Protein AF-A0A2E4HLW3-F1 (afdb_monomer_lite)

Secondary structure (DSSP, 8-state):
-HHHHHHHHHHHHHHHHHHHHHHHH-GGGHHHHHHHHHHHHHHHHHHHHHHHHHS---S---S-S--

Structure (mmCIF, N/CA/C/O backbone):
data_AF-A0A2E4HLW3-F1
#
_entry.id   AF-A0A2E4HLW3-F1
#
loop_
_atom_site.group_PDB
_atom_site.id
_atom_site.type_symbol
_atom_site.label_atom_id
_atom_site.label_alt_id
_atom_site.label_comp_id
_atom_site.label_asym_id
_atom_site.label_entity_id
_atom_site.label_seq_id
_atom_site.pdbx_PDB_ins_code
_atom_site.Cartn_x
_atom_site.Cartn_y
_atom_site.Cartn_z
_atom_site.occupancy
_atom_site.B_iso_or_equiv
_atom_site.auth_seq_id
_atom_site.auth_comp_id
_atom_site.auth_asym_id
_atom_site.auth_atom_id
_atom_site.pdbx_PDB_model_num
ATOM 1 N N . MET A 1 1 ? -7.859 3.438 17.835 1.00 55.94 1 MET A N 1
ATOM 2 C CA . MET A 1 1 ? -8.271 2.511 16.751 1.00 55.94 1 MET A CA 1
ATOM 3 C C . MET A 1 1 ? -8.442 3.202 15.393 1.00 55.94 1 MET A C 1
ATOM 5 O O . MET A 1 1 ? -7.827 2.742 14.442 1.00 55.94 1 MET A O 1
ATOM 9 N N . TYR A 1 2 ? -9.145 4.338 15.283 1.00 63.16 2 TYR A N 1
ATOM 10 C CA . TYR A 1 2 ? -9.262 5.092 14.015 1.00 63.16 2 TYR A CA 1
ATOM 11 C C . TYR A 1 2 ? -7.936 5.569 13.405 1.00 63.16 2 TYR A C 1
ATOM 13 O O . TYR A 1 2 ? -7.777 5.547 12.187 1.00 63.16 2 TYR A O 1
ATOM 21 N N . LEU A 1 3 ? -6.972 5.962 14.246 1.00 72.00 3 LEU A N 1
ATOM 22 C CA . LEU A 1 3 ? -5.649 6.414 13.807 1.00 72.00 3 LEU A CA 1
ATOM 23 C C . LEU A 1 3 ? -4.921 5.335 12.990 1.00 72.00 3 LEU A C 1
ATOM 25 O O . LEU A 1 3 ? -4.381 5.626 11.932 1.00 72.00 3 LEU A O 1
ATOM 29 N N . PHE A 1 4 ? -4.986 4.079 13.441 1.00 73.19 4 PHE A N 1
ATOM 30 C CA . PHE A 1 4 ? -4.318 2.954 12.789 1.00 73.19 4 PHE A CA 1
ATOM 31 C C . PHE A 1 4 ? -4.879 2.690 11.386 1.00 73.19 4 PHE A C 1
ATOM 33 O O . PHE A 1 4 ? -4.114 2.554 10.437 1.00 73.19 4 PHE A O 1
ATOM 40 N N . SER A 1 5 ? -6.208 2.718 11.217 1.00 68.88 5 SER A N 1
ATOM 41 C CA . SER A 1 5 ? -6.814 2.558 9.888 1.00 68.88 5 SER A CA 1
ATOM 42 C C . SER A 1 5 ? -6.508 3.726 8.950 1.00 68.88 5 SER A C 1
ATOM 44 O O . SER A 1 5 ? -6.347 3.511 7.751 1.00 68.88 5 SER A O 1
ATOM 46 N N . ARG A 1 6 ? -6.428 4.960 9.463 1.00 73.25 6 ARG A N 1
ATOM 47 C CA . ARG A 1 6 ? -6.044 6.117 8.638 1.00 73.25 6 ARG A CA 1
ATOM 48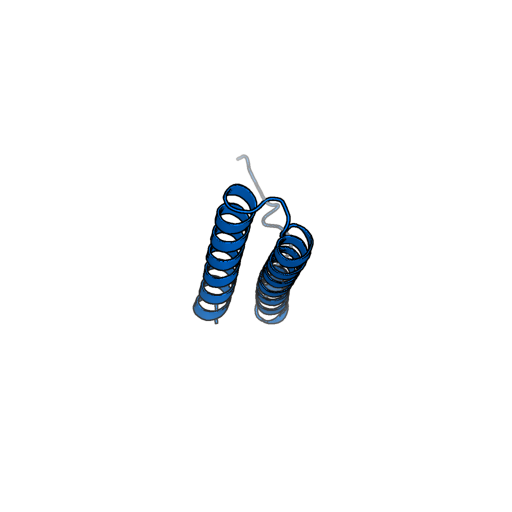 C C . ARG A 1 6 ? -4.588 6.021 8.197 1.00 73.25 6 ARG A C 1
ATOM 50 O O . ARG A 1 6 ? -4.308 6.296 7.038 1.00 73.25 6 ARG A O 1
ATOM 57 N N . ILE A 1 7 ? -3.694 5.577 9.082 1.00 85.19 7 ILE A N 1
ATOM 58 C CA . ILE A 1 7 ? -2.287 5.325 8.750 1.00 85.19 7 ILE A CA 1
ATOM 59 C C . ILE A 1 7 ? -2.182 4.242 7.669 1.00 85.19 7 ILE A C 1
ATOM 61 O O . ILE A 1 7 ? -1.486 4.452 6.682 1.00 85.19 7 ILE A O 1
ATOM 65 N N . LEU A 1 8 ? -2.925 3.135 7.790 1.00 79.19 8 LEU A N 1
ATOM 66 C CA . LEU A 1 8 ? -2.931 2.068 6.779 1.00 79.19 8 LEU A CA 1
ATOM 67 C C . LEU A 1 8 ? -3.396 2.569 5.400 1.00 79.19 8 LEU A C 1
ATOM 69 O O . LEU A 1 8 ? -2.781 2.251 4.385 1.00 79.19 8 LEU A O 1
ATOM 73 N N . GLN A 1 9 ? -4.455 3.386 5.367 1.00 79.56 9 GLN A N 1
ATOM 74 C CA . GLN A 1 9 ? -4.954 3.998 4.129 1.00 79.56 9 GLN A CA 1
ATOM 75 C C . GLN A 1 9 ? -3.953 5.007 3.543 1.00 79.56 9 GLN A C 1
ATOM 77 O O . GLN A 1 9 ? -3.809 5.083 2.325 1.00 79.56 9 GLN A O 1
ATOM 82 N N . PHE A 1 10 ? -3.221 5.741 4.388 1.00 82.69 10 PHE A N 1
ATOM 83 C CA . PHE A 1 10 ? -2.183 6.680 3.953 1.00 82.69 10 PHE A CA 1
ATOM 84 C C . PHE A 1 10 ? -0.980 5.953 3.339 1.00 82.69 10 PHE A C 1
ATOM 86 O O . PHE A 1 10 ? -0.497 6.346 2.281 1.00 82.69 10 PHE A O 1
ATOM 93 N N . ILE A 1 11 ? -0.545 4.848 3.954 1.00 84.69 11 ILE A N 1
ATOM 94 C CA . ILE A 1 11 ? 0.519 3.987 3.421 1.00 84.69 11 ILE A CA 1
ATOM 95 C C . ILE A 1 11 ? 0.099 3.402 2.068 1.00 84.69 11 ILE A C 1
ATOM 97 O O . ILE A 1 11 ? 0.866 3.486 1.114 1.00 84.69 11 ILE A O 1
ATOM 101 N N . ALA A 1 12 ? -1.131 2.888 1.953 1.00 82.81 12 ALA A N 1
ATOM 102 C CA . ALA A 1 12 ? -1.655 2.365 0.689 1.00 82.81 12 ALA A CA 1
ATOM 103 C C . ALA A 1 12 ? -1.683 3.430 -0.425 1.00 82.81 12 ALA A C 1
ATOM 105 O O . ALA A 1 12 ? -1.399 3.131 -1.584 1.00 82.81 12 ALA A O 1
ATOM 106 N N . MET A 1 13 ? -1.998 4.682 -0.079 1.00 84.94 13 MET A N 1
ATOM 107 C CA . MET A 1 13 ? -2.005 5.797 -1.028 1.00 84.94 13 MET A CA 1
ATOM 108 C C . MET A 1 13 ? -0.591 6.172 -1.489 1.00 84.94 13 MET A C 1
ATOM 110 O O . MET A 1 13 ? -0.383 6.387 -2.681 1.00 84.94 13 MET A O 1
ATOM 114 N N . ILE A 1 14 ? 0.386 6.196 -0.575 1.00 86.06 14 ILE A N 1
ATOM 115 C CA . ILE A 1 14 ? 1.798 6.428 -0.919 1.00 86.06 14 ILE A CA 1
ATOM 116 C C . ILE A 1 14 ? 2.317 5.313 -1.833 1.00 86.06 14 ILE A C 1
ATOM 118 O O . ILE A 1 14 ? 2.922 5.610 -2.860 1.00 86.06 14 ILE A O 1
ATOM 122 N N . ASP A 1 15 ? 2.043 4.051 -1.499 1.00 83.19 15 ASP A N 1
ATOM 123 C CA . ASP A 1 15 ? 2.477 2.887 -2.281 1.00 83.19 15 ASP A CA 1
ATOM 124 C C . ASP A 1 15 ? 1.916 2.925 -3.716 1.00 83.19 15 ASP A C 1
ATOM 126 O O . ASP A 1 15 ? 2.647 2.751 -4.692 1.00 83.19 15 ASP A O 1
ATOM 130 N N . CYS A 1 16 ? 0.642 3.309 -3.859 1.00 82.38 16 CYS A N 1
ATOM 131 C CA . CYS A 1 16 ? 0.003 3.525 -5.157 1.00 82.38 16 CYS A CA 1
ATOM 132 C C . CYS A 1 16 ? 0.657 4.668 -5.959 1.00 82.38 16 CYS A C 1
ATOM 134 O O . CYS A 1 16 ? 0.933 4.511 -7.151 1.00 82.38 16 CYS A O 1
ATOM 136 N N . CYS A 1 17 ? 0.964 5.802 -5.318 1.00 83.81 17 CYS A N 1
ATOM 137 C CA . CYS A 1 17 ? 1.668 6.912 -5.968 1.00 83.81 17 CYS A CA 1
ATOM 138 C C . CYS A 1 17 ? 3.067 6.501 -6.445 1.00 83.81 17 CYS A C 1
ATOM 140 O O . CYS A 1 17 ? 3.454 6.829 -7.566 1.00 83.81 17 CYS A O 1
ATOM 142 N N . VAL A 1 18 ? 3.814 5.754 -5.629 1.00 83.06 18 VAL A N 1
ATOM 143 C CA . VAL A 1 18 ? 5.144 5.247 -5.997 1.00 83.06 18 VAL A CA 1
ATOM 144 C C . VAL A 1 18 ? 5.044 4.288 -7.182 1.00 83.06 18 VAL A C 1
ATOM 146 O O . VAL A 1 18 ? 5.835 4.407 -8.118 1.00 83.06 18 VAL A O 1
ATOM 149 N N . ALA A 1 19 ? 4.051 3.396 -7.191 1.00 81.06 19 ALA A N 1
ATOM 150 C CA . ALA A 1 19 ? 3.806 2.475 -8.298 1.00 81.06 19 ALA A CA 1
ATOM 151 C C . ALA A 1 19 ? 3.453 3.200 -9.607 1.00 81.06 19 ALA A C 1
ATOM 153 O O . ALA A 1 19 ? 3.940 2.812 -10.669 1.00 81.06 19 ALA A O 1
ATOM 154 N N . LEU A 1 20 ? 2.646 4.266 -9.540 1.00 79.69 20 LEU A N 1
ATOM 155 C CA . LEU A 1 20 ? 2.302 5.102 -10.696 1.00 79.69 20 LEU A CA 1
ATOM 156 C C . LEU A 1 20 ? 3.521 5.848 -11.243 1.00 79.69 20 LEU A C 1
ATOM 158 O O . LEU A 1 20 ? 3.750 5.831 -12.451 1.00 79.69 20 LEU A O 1
ATOM 162 N N . ILE A 1 21 ? 4.332 6.446 -10.365 1.00 83.94 21 ILE A N 1
ATOM 163 C CA . ILE A 1 21 ? 5.572 7.125 -10.757 1.00 83.94 21 ILE A CA 1
ATOM 164 C C . ILE A 1 21 ? 6.522 6.118 -11.419 1.00 83.94 21 ILE A C 1
ATOM 166 O O . ILE A 1 21 ? 6.988 6.352 -12.531 1.00 83.94 21 ILE A O 1
ATOM 170 N N . TRP A 1 22 ? 6.750 4.955 -10.802 1.00 76.12 22 TRP A N 1
ATOM 171 C CA . TRP A 1 22 ? 7.585 3.898 -11.384 1.00 76.12 22 TRP A CA 1
ATOM 172 C C . TRP A 1 22 ? 7.070 3.396 -12.736 1.00 76.12 22 TRP A C 1
ATOM 174 O O . TRP A 1 22 ? 7.869 3.185 -13.649 1.00 76.12 22 TRP A O 1
ATOM 184 N N . GLY A 1 23 ? 5.753 3.241 -12.883 1.00 71.94 23 GLY A N 1
ATOM 185 C CA . GLY A 1 23 ? 5.118 2.844 -14.140 1.00 71.94 23 GLY A CA 1
ATOM 186 C C . GLY A 1 23 ? 5.311 3.863 -15.264 1.00 71.94 23 GLY A C 1
ATOM 187 O O . GLY A 1 23 ? 5.495 3.473 -16.415 1.00 71.94 23 GLY A O 1
ATOM 188 N N . MET A 1 24 ? 5.340 5.161 -14.939 1.00 74.12 24 MET A N 1
ATOM 189 C CA . MET A 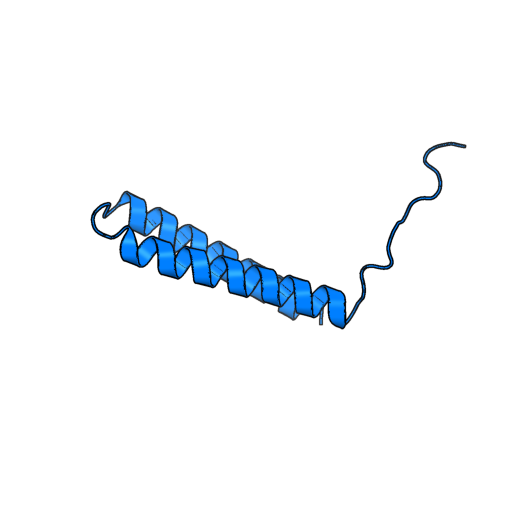1 24 ? 5.619 6.224 -15.913 1.00 74.12 24 MET A CA 1
ATOM 190 C C . MET A 1 24 ? 7.082 6.245 -16.371 1.00 74.12 24 MET A C 1
ATOM 192 O O . MET A 1 24 ? 7.344 6.503 -17.544 1.00 74.12 24 MET A O 1
ATOM 196 N N . TYR A 1 25 ? 8.033 5.970 -15.473 1.00 77.12 25 TYR A N 1
ATOM 197 C CA . TYR A 1 25 ? 9.462 5.962 -15.813 1.00 77.12 25 TYR A CA 1
ATOM 198 C C . TYR A 1 25 ? 9.922 4.666 -16.487 1.00 77.12 25 TYR A C 1
ATOM 200 O O . TYR A 1 25 ? 10.917 4.681 -17.212 1.00 7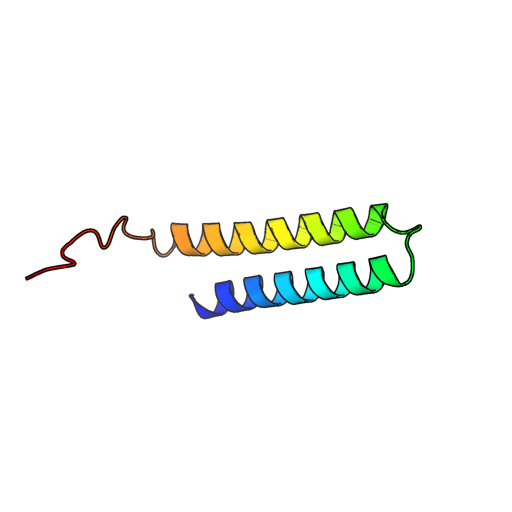7.12 25 TYR A O 1
ATOM 208 N N . ASN A 1 26 ? 9.238 3.543 -16.256 1.00 74.31 26 ASN A N 1
ATOM 209 C CA . ASN A 1 26 ? 9.633 2.260 -16.825 1.00 74.31 26 ASN A CA 1
ATOM 210 C C . ASN A 1 26 ? 8.414 1.407 -17.226 1.00 74.31 26 ASN A C 1
ATOM 212 O O . ASN A 1 26 ? 8.012 0.511 -16.477 1.00 74.31 26 ASN A O 1
ATOM 216 N N . PRO A 1 27 ? 7.840 1.631 -18.424 1.00 65.00 27 PRO A N 1
ATOM 217 C CA . PRO A 1 27 ? 6.661 0.899 -18.885 1.00 65.00 27 PRO A CA 1
ATOM 218 C C . PRO A 1 27 ? 6.926 -0.606 -19.044 1.00 65.00 27 PRO A C 1
ATOM 220 O O . PRO A 1 27 ? 6.010 -1.405 -18.945 1.00 65.00 27 PRO A O 1
ATOM 223 N N . ALA A 1 28 ? 8.171 -1.069 -19.186 1.00 68.00 28 ALA A N 1
ATOM 224 C CA . ALA A 1 28 ? 8.460 -2.509 -19.194 1.00 68.00 28 ALA A CA 1
ATOM 225 C C . ALA A 1 28 ? 8.225 -3.192 -17.824 1.00 68.00 28 ALA A C 1
ATOM 227 O O . ALA A 1 28 ? 8.205 -4.420 -17.733 1.00 68.00 28 ALA A O 1
ATOM 228 N N . ALA A 1 29 ? 8.022 -2.419 -16.751 1.00 66.12 29 ALA A N 1
ATOM 229 C CA . ALA A 1 29 ? 7.817 -2.910 -15.392 1.00 66.12 29 ALA A CA 1
ATOM 230 C C . ALA A 1 29 ? 6.333 -3.060 -14.985 1.00 66.12 29 ALA A C 1
ATOM 232 O O . ALA A 1 29 ? 6.058 -3.206 -13.791 1.00 66.12 29 ALA A O 1
ATOM 233 N N . TYR A 1 30 ? 5.381 -3.095 -15.934 1.00 66.88 30 TYR A N 1
ATOM 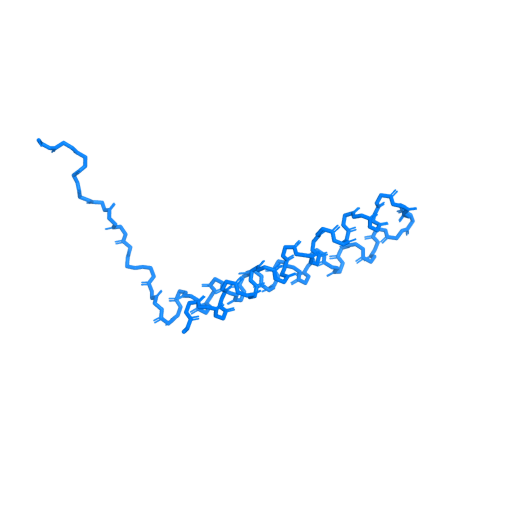234 C CA . TYR A 1 30 ? 3.939 -3.279 -15.652 1.00 66.88 30 TYR A CA 1
ATOM 235 C C . TYR A 1 30 ? 3.635 -4.466 -14.722 1.00 66.88 30 TYR A C 1
ATOM 237 O O . TYR A 1 30 ? 2.746 -4.380 -13.875 1.00 66.88 30 TYR A O 1
ATOM 245 N N . GLY A 1 31 ? 4.406 -5.557 -14.816 1.00 71.38 31 GLY A N 1
ATOM 246 C CA . GLY A 1 31 ? 4.253 -6.710 -13.922 1.00 71.38 31 GLY A CA 1
ATOM 247 C C . GLY A 1 31 ? 4.509 -6.373 -12.449 1.00 71.38 31 GLY A C 1
ATOM 248 O O . GLY A 1 31 ? 3.798 -6.854 -11.573 1.00 71.38 31 GLY A O 1
ATOM 249 N N . LYS A 1 32 ? 5.474 -5.490 -12.164 1.00 70.38 32 LYS A N 1
ATOM 250 C CA . LYS A 1 32 ? 5.744 -5.015 -10.799 1.00 70.38 32 LYS A CA 1
ATOM 251 C C . LYS A 1 32 ? 4.679 -4.021 -10.346 1.00 70.38 32 LYS A C 1
ATOM 253 O O . LYS A 1 32 ? 4.240 -4.090 -9.204 1.00 70.38 32 LYS A O 1
ATOM 258 N N . GLN A 1 33 ? 4.210 -3.158 -11.248 1.00 76.75 33 GLN A N 1
ATOM 259 C CA . GLN A 1 33 ? 3.144 -2.193 -10.964 1.00 76.75 33 GLN A CA 1
ATOM 260 C C . GLN A 1 33 ? 1.845 -2.882 -10.510 1.00 76.75 33 GLN A C 1
ATOM 262 O O . GLN A 1 33 ? 1.212 -2.417 -9.566 1.00 76.75 33 GLN A O 1
ATOM 267 N N . LEU A 1 34 ? 1.486 -4.021 -11.115 1.00 78.25 34 LEU A N 1
ATOM 268 C CA . LEU A 1 34 ? 0.332 -4.830 -10.700 1.00 78.25 34 LEU A CA 1
ATOM 269 C C . LEU A 1 34 ? 0.447 -5.345 -9.259 1.00 78.25 34 LEU A C 1
ATOM 271 O O . LEU A 1 34 ? -0.547 -5.351 -8.539 1.00 78.25 34 LEU A O 1
ATOM 275 N N . ILE A 1 35 ? 1.647 -5.738 -8.822 1.00 80.19 35 ILE A N 1
ATOM 276 C CA . ILE A 1 35 ? 1.882 -6.254 -7.464 1.00 80.19 35 ILE A CA 1
ATOM 277 C C . ILE A 1 35 ? 1.713 -5.140 -6.425 1.00 80.19 35 ILE A C 1
ATOM 279 O O . ILE A 1 35 ? 1.046 -5.346 -5.409 1.00 80.19 35 ILE A O 1
ATOM 283 N N . PHE A 1 36 ? 2.258 -3.949 -6.687 1.00 78.62 36 PHE A N 1
ATOM 284 C CA . PHE A 1 36 ? 2.058 -2.788 -5.812 1.00 78.62 36 PHE A CA 1
ATOM 285 C C . PHE A 1 36 ? 0.587 -2.362 -5.774 1.00 78.62 36 PHE A C 1
ATOM 287 O O . PHE A 1 36 ? 0.025 -2.166 -4.700 1.00 78.62 36 PHE A O 1
ATOM 294 N N . LEU A 1 37 ? -0.092 -2.338 -6.926 1.00 80.56 37 LEU A N 1
ATOM 295 C CA . LEU A 1 37 ? -1.520 -2.020 -6.984 1.00 80.56 37 LEU A CA 1
ATOM 296 C C . LEU A 1 37 ? -2.357 -3.020 -6.169 1.00 80.56 37 LEU A C 1
ATOM 298 O O . LEU A 1 37 ? -3.242 -2.628 -5.409 1.00 80.56 37 LEU A O 1
ATOM 302 N N . PHE A 1 38 ? -2.051 -4.314 -6.288 1.00 82.44 38 PHE A N 1
ATOM 303 C CA . PHE A 1 38 ? -2.725 -5.370 -5.535 1.00 82.44 38 PHE A CA 1
ATOM 304 C C . PHE A 1 38 ? -2.486 -5.238 -4.024 1.00 82.44 38 PHE A C 1
ATOM 306 O O . PHE A 1 38 ? -3.411 -5.389 -3.223 1.00 82.44 38 PHE A O 1
ATOM 313 N N . THR A 1 39 ? -1.263 -4.880 -3.631 1.00 81.56 39 THR A N 1
ATOM 314 C CA . THR A 1 39 ? -0.884 -4.655 -2.230 1.00 81.56 39 THR A CA 1
ATOM 315 C C . THR A 1 39 ? -1.597 -3.431 -1.648 1.00 81.56 39 THR A C 1
ATOM 317 O O . THR A 1 39 ? -2.154 -3.509 -0.550 1.00 81.56 39 THR A O 1
ATOM 320 N N . ALA A 1 40 ? -1.678 -2.332 -2.403 1.00 81.25 40 ALA A N 1
ATOM 321 C CA . ALA A 1 40 ? -2.420 -1.136 -2.014 1.00 81.25 40 ALA A CA 1
ATOM 322 C C . ALA A 1 40 ? -3.919 -1.427 -1.815 1.00 81.25 40 ALA A C 1
ATOM 324 O O . ALA A 1 40 ? -4.507 -0.999 -0.819 1.00 81.25 40 ALA A O 1
ATOM 325 N N . VAL A 1 41 ? -4.534 -2.211 -2.709 1.00 83.62 41 VAL A N 1
ATOM 326 C CA . VAL A 1 41 ? -5.940 -2.635 -2.576 1.00 83.62 41 VAL A CA 1
ATOM 327 C C . VAL A 1 41 ? -6.146 -3.499 -1.330 1.00 83.62 41 VAL A C 1
ATOM 329 O O . VAL A 1 41 ? -7.104 -3.274 -0.589 1.00 83.62 41 VAL A O 1
ATOM 332 N N . LEU A 1 42 ? -5.245 -4.444 -1.049 1.00 84.62 42 LEU A N 1
ATOM 333 C CA . LEU A 1 42 ? -5.310 -5.277 0.157 1.00 84.62 42 LEU A CA 1
ATOM 334 C C . LEU A 1 42 ? -5.176 -4.456 1.446 1.00 84.62 42 LEU A C 1
ATOM 336 O O . LEU A 1 42 ? -5.943 -4.657 2.392 1.00 84.62 42 LEU A O 1
ATOM 340 N N . LEU A 1 43 ? -4.239 -3.507 1.496 1.00 82.62 43 LEU A N 1
ATOM 341 C CA . LEU A 1 43 ? -4.069 -2.604 2.639 1.00 82.62 43 LEU A CA 1
ATOM 342 C C . LEU A 1 43 ? -5.299 -1.710 2.834 1.00 82.62 43 LEU A C 1
ATOM 344 O O . LEU A 1 43 ? -5.785 -1.541 3.952 1.00 82.62 43 LEU A O 1
ATOM 348 N N . PHE A 1 44 ? -5.874 -1.200 1.749 1.00 79.88 44 PHE A N 1
ATOM 349 C CA . PHE A 1 44 ? -7.101 -0.416 1.825 1.00 79.88 44 PHE A CA 1
ATOM 350 C C . PHE A 1 44 ? -8.293 -1.252 2.319 1.00 79.88 44 PHE A C 1
ATOM 352 O O . PHE A 1 44 ? -9.032 -0.826 3.212 1.00 79.88 44 PHE A O 1
ATOM 359 N N . TYR A 1 45 ? -8.464 -2.464 1.783 1.00 81.31 45 TYR A N 1
ATOM 360 C CA . TYR A 1 45 ? -9.554 -3.361 2.160 1.00 81.31 45 TYR A CA 1
ATOM 361 C C . TYR A 1 45 ? -9.416 -3.847 3.604 1.00 81.31 45 TYR A C 1
ATOM 363 O O . TYR A 1 45 ? -10.390 -3.824 4.347 1.00 81.31 45 TYR A O 1
ATOM 371 N N . SER A 1 46 ? -8.209 -4.215 4.039 1.00 80.06 46 SER A N 1
ATOM 372 C CA . SER A 1 46 ? -7.938 -4.596 5.431 1.00 80.06 46 SER A CA 1
ATOM 373 C C . SER A 1 46 ? -8.192 -3.441 6.398 1.00 80.06 46 SER A C 1
ATOM 375 O O . SER A 1 46 ? -8.842 -3.652 7.420 1.00 80.06 46 SER A O 1
ATOM 377 N N . GLY A 1 47 ? -7.802 -2.210 6.047 1.00 77.19 47 GLY A N 1
ATOM 378 C CA . GLY A 1 47 ? -8.173 -1.010 6.799 1.00 77.19 47 GLY A CA 1
ATOM 379 C C . GLY A 1 47 ? -9.693 -0.861 6.931 1.00 77.19 47 GLY A C 1
ATOM 380 O O . GLY A 1 47 ? -10.197 -0.675 8.039 1.00 77.19 47 GLY A O 1
ATOM 381 N N . ARG A 1 48 ? -10.438 -1.041 5.831 1.00 74.81 48 ARG A N 1
ATOM 382 C CA . ARG A 1 48 ? -11.912 -1.021 5.843 1.00 74.81 48 ARG A CA 1
ATOM 383 C C . ARG A 1 48 ? -12.532 -2.151 6.661 1.00 74.81 48 ARG A C 1
ATOM 385 O O . ARG A 1 48 ? -13.467 -1.898 7.409 1.00 74.81 48 ARG A O 1
ATOM 392 N N . VAL A 1 49 ? -12.035 -3.380 6.543 1.00 80.00 49 VAL A N 1
ATOM 393 C CA . VAL A 1 49 ? -12.532 -4.536 7.308 1.00 80.00 49 VAL A CA 1
ATOM 394 C C . VAL A 1 49 ? -12.279 -4.334 8.798 1.00 80.00 49 VAL A C 1
ATOM 396 O O . VAL A 1 49 ? -13.160 -4.607 9.605 1.00 80.00 49 VAL A O 1
ATOM 399 N N . ILE A 1 50 ? -11.108 -3.814 9.173 1.00 75.88 50 ILE A N 1
ATOM 400 C CA . ILE A 1 50 ? -10.791 -3.470 10.563 1.00 75.88 50 ILE A CA 1
ATOM 401 C C . ILE A 1 50 ? -11.725 -2.356 11.048 1.00 75.88 50 ILE A C 1
ATOM 403 O O . ILE A 1 50 ? -12.296 -2.492 12.127 1.00 75.88 50 ILE A O 1
ATOM 407 N N . GLN A 1 51 ? -11.952 -1.300 10.259 1.00 70.94 51 GLN A N 1
ATOM 408 C CA . GLN A 1 51 ? -12.942 -0.275 10.606 1.00 70.94 51 GLN A CA 1
ATOM 409 C C . GLN A 1 51 ? -14.316 -0.897 10.845 1.00 70.94 51 GLN A C 1
ATOM 411 O O . GLN A 1 51 ? -14.826 -0.763 11.947 1.00 70.94 51 GLN A O 1
ATOM 416 N N . ASN A 1 52 ? -14.834 -1.668 9.888 1.00 69.25 52 ASN A N 1
ATOM 417 C CA . ASN A 1 52 ? -16.184 -2.231 9.926 1.00 69.25 52 ASN A CA 1
ATOM 418 C C . ASN A 1 52 ? -16.368 -3.339 10.988 1.00 69.25 52 ASN A C 1
ATOM 420 O O . ASN A 1 52 ? -17.485 -3.644 11.391 1.00 69.25 52 ASN A O 1
ATOM 424 N N . ARG A 1 53 ? -15.282 -3.976 11.451 1.00 71.25 53 ARG A N 1
ATOM 425 C CA . ARG A 1 53 ? -15.327 -5.009 12.501 1.00 71.25 53 ARG A CA 1
ATOM 426 C C . ARG A 1 53 ? -15.251 -4.423 13.911 1.00 71.25 53 ARG A C 1
ATOM 428 O O . ARG A 1 53 ? -15.846 -4.990 14.822 1.00 71.25 53 ARG A O 1
ATOM 435 N N . PHE A 1 54 ? -14.514 -3.326 14.101 1.00 64.62 54 PHE A N 1
ATOM 436 C CA . PHE A 1 54 ? -14.351 -2.683 15.414 1.00 64.62 54 PHE A CA 1
ATOM 437 C C . PHE A 1 54 ? -15.318 -1.517 15.642 1.00 64.62 54 PHE A C 1
ATOM 439 O O . PHE A 1 54 ? -15.643 -1.208 16.785 1.00 64.62 54 PHE A O 1
ATOM 446 N N . LEU A 1 55 ? -15.815 -0.908 14.570 1.00 58.81 55 LEU A N 1
ATOM 447 C CA . LEU A 1 55 ? -17.035 -0.120 14.548 1.00 58.81 55 LEU A CA 1
ATOM 448 C C . LE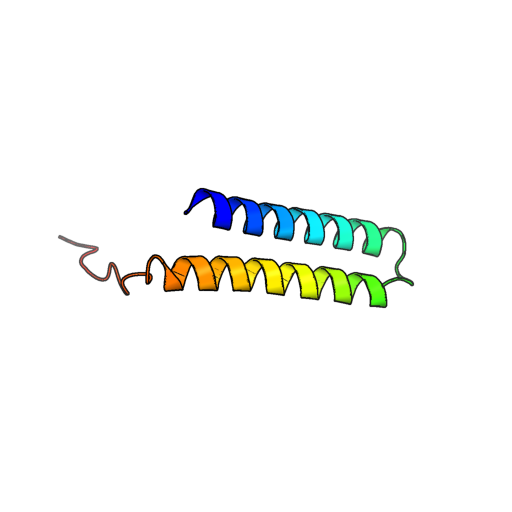U A 1 55 ? -17.824 -0.561 13.316 1.00 58.81 55 LEU A C 1
ATOM 450 O O . LEU A 1 55 ? -17.506 -0.090 12.225 1.00 58.81 55 LEU A O 1
ATOM 454 N N . PRO A 1 56 ? -18.821 -1.459 13.446 1.00 55.12 56 PRO A N 1
ATOM 455 C CA . PRO A 1 56 ? -19.762 -1.645 12.354 1.00 55.12 56 PRO A CA 1
ATOM 456 C C . PRO A 1 56 ? -20.274 -0.260 11.996 1.00 55.12 56 PRO A C 1
ATOM 458 O O . PRO A 1 56 ? -20.740 0.465 12.881 1.00 55.12 56 PRO A O 1
ATOM 461 N N . ASP A 1 57 ? -20.110 0.131 10.732 1.00 59.22 57 ASP A N 1
ATOM 462 C CA . ASP A 1 57 ? -20.850 1.256 10.188 1.00 59.22 57 ASP A CA 1
ATOM 463 C C . ASP A 1 57 ? -22.304 0.953 10.525 1.00 59.22 57 ASP A C 1
ATOM 465 O O . ASP A 1 57 ? -22.916 0.065 9.930 1.00 59.22 57 ASP A O 1
ATOM 469 N N . SER A 1 58 ? -22.819 1.612 11.566 1.00 48.22 58 SER A N 1
ATOM 470 C CA . SER A 1 58 ? -24.221 1.524 11.913 1.00 48.22 58 SER A CA 1
ATOM 471 C C . SER A 1 58 ? -24.941 1.949 10.639 1.00 48.22 58 SER A C 1
ATOM 473 O O . SER A 1 58 ? -24.737 3.079 10.173 1.00 48.22 58 SER A O 1
ATOM 475 N N . PRO A 1 59 ? -25.661 1.032 9.976 1.00 53.66 59 PRO A N 1
ATOM 476 C CA . PRO A 1 59 ? -26.174 1.311 8.661 1.00 53.66 59 PRO A CA 1
ATOM 477 C C . PRO A 1 59 ? -27.201 2.429 8.807 1.00 53.66 59 PRO A C 1
ATOM 479 O O . PRO A 1 59 ? -28.168 2.297 9.551 1.00 53.66 59 PRO A O 1
ATOM 482 N N . LYS A 1 60 ? -26.997 3.494 8.026 1.00 46.03 60 LYS A N 1
ATOM 483 C CA . LYS A 1 60 ? -27.949 4.576 7.752 1.00 46.03 60 LYS A CA 1
ATOM 484 C C . LYS A 1 60 ? -28.157 5.594 8.887 1.00 46.03 60 LYS A C 1
ATOM 486 O O . LYS A 1 60 ? -29.098 5.496 9.667 1.00 46.03 60 LYS A O 1
ATOM 491 N N . ILE A 1 61 ? -27.486 6.744 8.771 1.00 49.59 61 ILE A N 1
ATOM 492 C CA . ILE A 1 61 ? -28.226 8.007 8.928 1.00 49.59 61 ILE A CA 1
ATOM 493 C C . ILE A 1 61 ? -29.123 8.122 7.688 1.00 49.59 61 ILE A C 1
ATOM 495 O O . ILE A 1 61 ? -28.773 8.712 6.672 1.00 49.59 61 ILE A O 1
ATOM 499 N N . SER A 1 62 ? -30.266 7.446 7.758 1.00 53.72 62 SER A N 1
ATOM 500 C CA . SER A 1 62 ? -31.427 7.652 6.900 1.00 53.72 62 SER A CA 1
ATOM 501 C C . SER A 1 62 ? -32.545 8.151 7.798 1.00 53.72 62 SER A C 1
ATOM 503 O O . SER A 1 62 ? -33.530 7.445 7.970 1.00 53.72 62 SER A O 1
ATOM 505 N N . VAL A 1 63 ? -32.404 9.340 8.390 1.00 50.81 63 VAL A N 1
ATOM 506 C CA . VAL A 1 63 ? -33.560 10.088 8.901 1.00 50.81 63 VAL A CA 1
ATOM 507 C C . VAL A 1 63 ? -33.336 11.596 8.721 1.00 50.81 63 VAL A C 1
ATOM 509 O O . VAL A 1 63 ? -32.451 12.181 9.333 1.00 50.81 63 VAL A O 1
ATOM 512 N N . LYS A 1 64 ? -34.199 12.170 7.871 1.00 49.03 64 LYS A N 1
ATOM 513 C CA . LYS A 1 64 ? -34.609 13.578 7.711 1.00 49.03 64 LYS A CA 1
ATOM 514 C C . LYS A 1 64 ? -33.574 14.628 7.282 1.00 49.03 64 LYS A C 1
ATOM 516 O O . LYS A 1 64 ? -33.188 15.528 8.015 1.00 49.03 64 LYS A O 1
ATOM 521 N N . GLN A 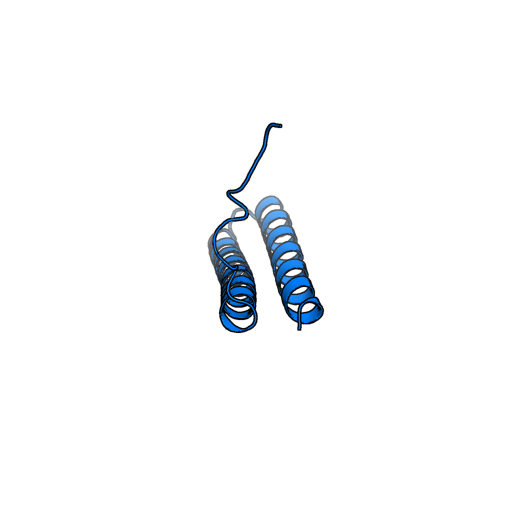1 65 ? -33.332 14.628 5.976 1.00 55.25 65 GLN A N 1
ATOM 522 C CA . GLN A 1 65 ? -33.526 15.841 5.179 1.00 55.25 65 GLN A CA 1
ATOM 523 C C . GLN A 1 65 ? -35.030 16.224 5.261 1.00 55.25 65 GLN A C 1
ATOM 525 O O . GLN A 1 65 ? -35.862 15.348 5.031 1.00 55.25 65 GLN A O 1
ATOM 530 N N . LYS A 1 66 ? -35.364 17.491 5.558 1.00 53.12 66 LYS A N 1
ATOM 531 C CA . LYS A 1 66 ? -36.717 18.090 5.731 1.00 53.12 66 LYS A CA 1
ATOM 532 C C . LYS A 1 66 ? -37.442 17.820 7.063 1.00 53.12 66 LYS A C 1
ATOM 534 O O . LYS A 1 66 ? -38.092 16.790 7.232 1.00 53.12 66 LYS A O 1
ATOM 539 N N . GLU A 1 67 ? -37.429 18.822 7.939 1.00 55.66 67 GLU A N 1
ATOM 540 C CA . GLU A 1 67 ? -38.631 19.609 8.273 1.00 55.66 67 GLU A CA 1
ATOM 541 C C . GLU A 1 67 ? -38.221 21.033 8.661 1.00 55.66 67 GLU A C 1
ATOM 543 O O . GLU A 1 67 ? -37.173 21.161 9.333 1.00 55.66 67 GLU A O 1
#

Radius of gyration: 16.97 Å; chains: 1; bounding box: 48×26×36 Å

pLDDT: mean 72.15, std 11.33, range [46.03, 86.06]

Sequence (67 aa):
MYLFSRILQFIAMIDCCVALIWGMYNPAAYGKQLIFLFTAVLLFYSGRVIQNRFLPDSPKISVKQKE

Foldseek 3Di:
DLVVLVVLLVVLVVLLVVLVVVCVVDVVCVVVSVVSPVVSVVSNVVSVVVCCVVPNPPPDPPDDPDD